Protein AF-A0A4R6LNB0-F1 (afdb_monomer)

Sequence (167 aa):
MIERIIKRKKNNVLGVIILLLLSSCNSEILVYSINKDFTGVCAVFIFDDLTNTELVKINNDGLSHISETDMNKNFIFIQNKVEIECVPIGSKTDLRDSHRYIFQLTNNTISSKCVDSDIKVITFFIGTNKDFLEWSNMNKGELEYLSDLGIDWCSYYKELLDVRRVK

Mean predicted aligned error: 11.82 Å

Nearest PDB structures (foldseek):
  3mae-assembly1_A  TM=2.696E-01  e=4.811E+00  Listeria monocytogenes serotype 4b str. F2365
  4zk7-assembly1_M  TM=3.088E-01  e=9.701E+00  Thermus thermophilus HB8
  9b8s-assembly1_A  TM=2.012E-01  e=6.617E+00  Homo sapiens

Radius of gyration: 22.69 Å; Cα contacts (8 Å, |Δi|>4): 251; chains: 1; bounding box: 76×55×45 Å

pLDDT: mean 74.13, std 18.34, range [26.52, 92.0]

Secondary structure (DSSP, 8-state):
---------------------------PEEEEEE-TT--EEEEEEEETTSPP-SEEEPPTTSEEEEEHHHHTSEEEEEETTEEEEEEETT------TTSEEEEEEEEEEEE-TTSSSEEEEEEEEEEEHHHHHHHHHTT--HHHHHHHTT--HHHHHHHHHHHHHT-

Solvent-accessible surface area (backbone atoms only — not comparable to full-atom values): 10258 Å² total; per-residue (Å²): 134,88,79,90,84,90,87,85,90,81,89,81,90,85,80,83,80,70,79,77,77,87,65,90,66,83,70,54,65,29,36,36,41,37,57,82,86,62,66,47,63,30,43,35,36,51,37,85,85,49,75,81,58,63,65,39,60,41,42,96,71,26,41,36,65,46,15,50,75,50,68,78,38,50,76,47,45,31,36,89,89,41,81,47,53,78,42,61,75,88,61,93,67,92,75,58,62,90,46,58,35,34,37,50,71,49,80,43,77,40,82,43,94,85,48,104,52,74,41,43,35,41,33,34,34,31,32,27,56,58,56,49,50,58,50,60,73,67,70,59,51,72,68,56,46,37,46,75,72,71,32,62,59,64,60,55,55,48,52,58,49,52,62,54,77,77,108

Foldseek 3Di:
DDDDDDDDDDDDDDDPPPPPPPDPDPQLEAEEEEEQVAFFKAKEWEDQPDDADSYWYQDSLRYTYHYPVCVPGHYWYDYVHDTAEEDEPPDPDPFDQVGKHKYFDDFDQDPDPLDPDTITITMIGIGGPVSVVVVVVVVQDSVNRSVVVVNPVSVVVVVVVVVVVVD

Structure (mmCIF, N/CA/C/O backbone):
data_AF-A0A4R6LNB0-F1
#
_entry.id   AF-A0A4R6LNB0-F1
#
loop_
_atom_site.group_PDB
_atom_site.id
_atom_site.type_symbol
_atom_site.label_atom_id
_atom_site.label_alt_id
_atom_site.label_comp_id
_atom_site.label_asym_id
_atom_site.label_entity_id
_atom_site.label_seq_id
_atom_site.pdbx_PDB_ins_code
_atom_site.Cartn_x
_atom_site.Cartn_y
_atom_site.Cartn_z
_atom_site.occupancy
_atom_site.B_iso_or_equiv
_atom_site.auth_seq_id
_atom_site.auth_comp_id
_atom_site.auth_asym_id
_atom_site.auth_atom_id
_atom_site.pdbx_PDB_model_num
ATOM 1 N N . MET A 1 1 ? -57.601 44.044 18.569 1.00 32.56 1 MET A N 1
ATOM 2 C CA . MET A 1 1 ? -57.922 43.224 19.755 1.00 32.56 1 MET A CA 1
ATOM 3 C C . MET A 1 1 ? -57.380 41.829 19.441 1.00 32.56 1 MET A C 1
ATOM 5 O O . MET A 1 1 ? -57.928 41.189 18.561 1.00 32.56 1 MET A O 1
ATOM 9 N N . ILE A 1 2 ? -56.122 41.490 19.771 1.00 26.52 2 ILE A N 1
ATOM 10 C CA . ILE A 1 2 ? -55.668 41.002 21.098 1.00 26.52 2 ILE A CA 1
ATOM 11 C C . ILE A 1 2 ? -56.661 39.904 21.549 1.00 26.52 2 ILE A C 1
ATOM 13 O O . ILE A 1 2 ? -57.818 40.232 21.748 1.00 26.52 2 ILE A O 1
ATOM 17 N N . GLU A 1 3 ? -56.362 38.605 21.637 1.00 28.73 3 GLU A N 1
ATOM 18 C CA . GLU A 1 3 ? -55.162 37.949 22.153 1.00 28.73 3 GLU A CA 1
ATOM 19 C C . GLU A 1 3 ? -55.192 36.431 21.860 1.00 28.73 3 GLU A C 1
ATOM 21 O O . GLU A 1 3 ? -56.233 35.791 21.941 1.00 28.73 3 GLU A O 1
ATOM 26 N N . ARG A 1 4 ? -54.012 35.889 21.527 1.00 34.38 4 ARG A N 1
ATOM 27 C CA . ARG A 1 4 ? -53.342 34.688 22.075 1.00 34.38 4 ARG A CA 1
ATOM 28 C C . ARG A 1 4 ? -54.191 33.599 22.779 1.00 34.38 4 ARG A C 1
ATOM 30 O O . ARG A 1 4 ? -54.915 33.900 23.713 1.00 34.38 4 ARG A O 1
ATOM 37 N N . ILE A 1 5 ? -53.858 32.317 22.536 1.00 39.97 5 ILE A N 1
ATOM 38 C CA . ILE A 1 5 ? -53.068 31.454 23.463 1.00 39.97 5 ILE A CA 1
ATOM 39 C C . ILE A 1 5 ? -52.954 29.984 22.953 1.00 39.97 5 ILE A C 1
ATOM 41 O O . ILE A 1 5 ? -53.923 29.242 22.915 1.00 39.97 5 ILE A O 1
ATOM 45 N N . ILE A 1 6 ? -51.705 29.594 22.619 1.00 39.94 6 ILE A N 1
ATOM 46 C CA . ILE A 1 6 ? -50.954 28.370 23.019 1.00 39.94 6 ILE A CA 1
ATOM 47 C C . ILE A 1 6 ? -51.447 26.963 22.561 1.00 39.94 6 ILE A C 1
ATOM 49 O O . ILE A 1 6 ? -52.462 26.496 23.055 1.00 39.94 6 ILE A O 1
ATOM 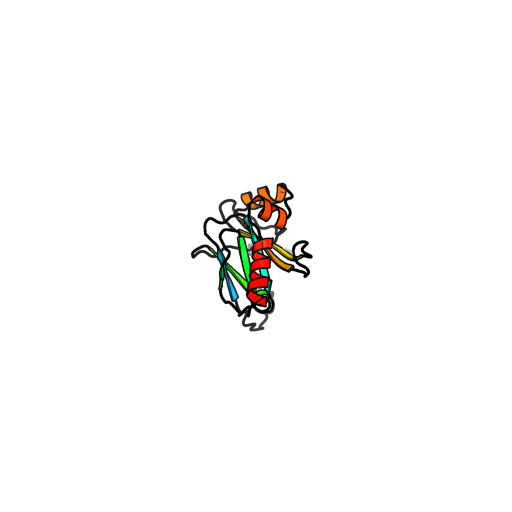53 N N . LYS A 1 7 ? -50.619 26.171 21.824 1.00 30.34 7 LYS A N 1
ATOM 54 C CA . LYS A 1 7 ? -49.649 25.149 22.355 1.00 30.34 7 LYS A CA 1
ATOM 55 C C . LYS A 1 7 ? -48.952 24.256 21.276 1.00 30.34 7 LYS A C 1
ATOM 57 O O . LYS A 1 7 ? -49.602 23.490 20.587 1.00 30.34 7 LYS A O 1
ATOM 62 N N . ARG A 1 8 ? -47.603 24.269 21.308 1.00 35.12 8 ARG A N 1
ATOM 63 C CA . ARG A 1 8 ? -46.587 23.173 21.161 1.00 35.12 8 ARG A CA 1
ATOM 64 C C . ARG A 1 8 ? -46.323 22.376 19.842 1.00 35.12 8 ARG A C 1
ATOM 66 O O . ARG A 1 8 ? -47.031 21.437 19.525 1.00 35.12 8 ARG A O 1
ATOM 73 N N . LYS A 1 9 ? -45.095 22.607 19.316 1.00 34.88 9 LYS A N 1
ATOM 74 C CA . LYS A 1 9 ? -43.942 21.688 19.018 1.00 34.88 9 LYS A CA 1
ATOM 75 C C . LYS A 1 9 ? -44.095 20.490 18.041 1.00 34.88 9 LYS A C 1
ATOM 77 O O . LYS A 1 9 ? -44.595 19.449 18.444 1.00 34.88 9 LYS A O 1
ATOM 82 N N . LYS A 1 10 ? -43.362 20.520 16.911 1.00 35.19 10 LYS A N 1
ATOM 83 C CA . LYS A 1 10 ? -42.015 19.915 16.689 1.00 35.19 10 LYS A CA 1
ATOM 84 C C . LYS A 1 10 ? -41.518 20.208 15.256 1.00 35.19 10 LYS A C 1
ATOM 86 O O . LYS A 1 10 ? -42.281 20.092 14.307 1.00 35.19 10 LYS A O 1
ATOM 91 N N . ASN A 1 11 ? -40.240 20.570 15.133 1.00 37.44 11 ASN A N 1
ATOM 92 C CA . ASN A 1 11 ? -39.496 20.673 13.873 1.00 37.44 11 ASN A CA 1
ATOM 93 C C . ASN A 1 11 ? -39.420 19.310 13.167 1.00 37.44 11 ASN A C 1
ATOM 95 O O . ASN A 1 11 ? -39.314 18.300 13.861 1.00 37.44 11 ASN A O 1
ATOM 99 N N . ASN A 1 12 ? -39.357 19.300 11.831 1.00 34.19 12 ASN A N 1
ATOM 100 C CA . ASN A 1 12 ? -38.247 18.664 11.116 1.00 34.19 12 ASN A CA 1
ATOM 101 C C . ASN A 1 12 ? -38.208 19.044 9.628 1.00 34.19 12 ASN A C 1
ATOM 103 O O . ASN A 1 12 ? -39.200 18.994 8.911 1.00 34.19 12 ASN A O 1
ATOM 107 N N 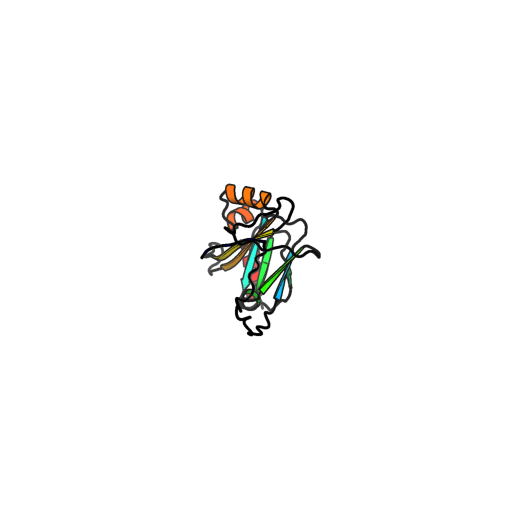. VAL A 1 13 ? -36.994 19.423 9.237 1.00 37.25 13 VAL A N 1
ATOM 108 C CA . VAL A 1 13 ? -36.418 19.558 7.900 1.00 37.25 13 VAL A CA 1
ATOM 109 C C . VAL A 1 13 ? -36.795 18.370 7.016 1.00 37.25 13 VAL A C 1
ATOM 111 O O . VAL A 1 13 ? -36.600 17.243 7.452 1.00 37.25 13 VAL A O 1
ATOM 114 N N . LEU A 1 14 ? -37.246 18.603 5.781 1.00 31.33 14 LEU A N 1
ATOM 115 C CA . LEU A 1 14 ? -36.998 17.702 4.649 1.00 31.33 14 LEU A CA 1
ATOM 116 C C . LEU A 1 14 ? -37.404 18.398 3.345 1.00 31.33 14 LEU A C 1
ATOM 118 O O . LEU A 1 14 ? -38.521 18.893 3.229 1.00 31.33 14 LEU A O 1
ATOM 122 N N . GLY A 1 15 ? -36.503 18.424 2.367 1.00 29.89 15 GLY A N 1
ATOM 123 C CA . GLY A 1 15 ? -36.827 18.920 1.030 1.00 29.89 15 GLY A CA 1
ATOM 124 C C . GLY A 1 15 ? -35.677 19.562 0.266 1.00 29.89 15 GLY A C 1
ATOM 125 O O . GLY A 1 15 ? -35.926 20.184 -0.760 1.00 29.89 15 GLY A O 1
ATOM 126 N N . VAL A 1 16 ? -34.425 19.431 0.717 1.00 32.72 16 VAL A N 1
ATOM 127 C CA . VAL A 1 16 ? -33.296 19.628 -0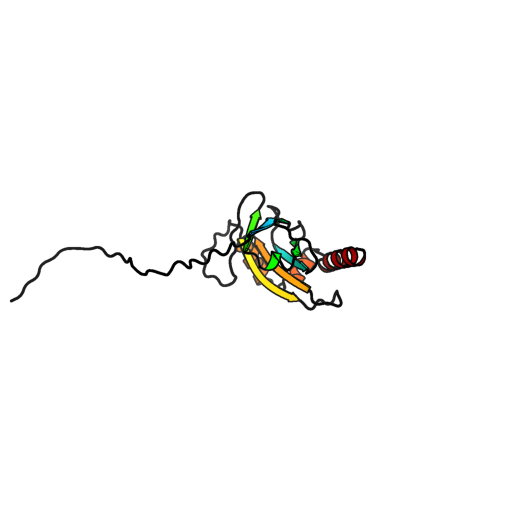.194 1.00 32.72 16 VAL A CA 1
ATOM 128 C C . VAL A 1 16 ? -33.206 18.369 -1.048 1.00 32.72 16 VAL A C 1
ATOM 130 O O . VAL A 1 16 ? -32.645 17.352 -0.647 1.00 32.72 16 VAL A O 1
ATOM 133 N N . ILE A 1 17 ? -33.827 18.455 -2.220 1.00 37.53 17 ILE A N 1
ATOM 134 C CA . ILE A 1 17 ? -33.566 17.602 -3.373 1.00 37.53 17 ILE A CA 1
ATOM 135 C C . ILE A 1 17 ? -32.121 17.907 -3.791 1.00 37.53 17 ILE A C 1
ATOM 137 O O . ILE A 1 17 ? -31.868 18.769 -4.629 1.00 37.53 17 ILE A O 1
ATOM 141 N N . ILE A 1 18 ? -31.151 17.257 -3.144 1.00 35.38 18 ILE A N 1
ATOM 142 C CA . ILE A 1 18 ? -29.828 17.088 -3.740 1.00 35.38 18 ILE A CA 1
ATOM 143 C C . ILE A 1 18 ? -30.024 16.039 -4.822 1.00 35.38 18 ILE A C 1
ATOM 145 O O . ILE A 1 18 ? -30.349 14.886 -4.539 1.00 35.38 18 ILE A O 1
ATOM 149 N N . LEU A 1 19 ? -29.900 16.510 -6.062 1.00 34.41 19 LEU A N 1
ATOM 150 C CA . LEU A 1 19 ? -29.732 15.711 -7.262 1.00 34.41 19 LEU A CA 1
ATOM 151 C C . LEU A 1 19 ? -28.817 14.520 -6.952 1.00 34.41 19 LEU A C 1
ATOM 153 O O . LEU A 1 19 ? -27.601 14.667 -6.832 1.00 34.41 19 LEU A O 1
ATOM 157 N N . LEU A 1 20 ? -29.419 13.340 -6.834 1.00 34.47 20 LEU A N 1
ATOM 158 C CA . LEU A 1 20 ? -28.722 12.079 -7.010 1.00 34.47 20 LEU A CA 1
ATOM 159 C C . LEU A 1 20 ? -28.196 12.083 -8.444 1.00 34.47 20 LEU A C 1
ATOM 161 O O . LEU A 1 20 ? -28.963 12.001 -9.403 1.00 34.47 20 LEU A O 1
ATOM 165 N N . LEU A 1 21 ? -26.883 12.263 -8.555 1.00 38.50 21 LEU A N 1
ATOM 166 C CA . LEU A 1 21 ? -26.097 12.082 -9.762 1.00 38.50 21 LEU A CA 1
ATOM 167 C C . LEU A 1 21 ? -26.375 10.685 -10.326 1.00 38.50 21 LEU A C 1
ATOM 169 O O . LEU A 1 21 ? -25.779 9.691 -9.922 1.00 38.50 21 LEU A O 1
ATOM 173 N N . LEU A 1 22 ? -27.302 10.629 -11.278 1.00 35.00 22 LEU A N 1
ATOM 174 C CA . LEU A 1 22 ? -27.444 9.547 -12.239 1.00 35.00 22 LEU A CA 1
ATOM 175 C C . LEU A 1 22 ? -26.295 9.657 -13.248 1.00 35.00 22 LEU A C 1
ATOM 177 O O . LEU A 1 22 ? -26.478 10.044 -14.396 1.00 35.00 22 LEU A O 1
ATOM 181 N N . SER A 1 23 ? -25.093 9.323 -12.797 1.00 38.28 23 SER A N 1
ATOM 182 C CA . SER A 1 23 ? -24.059 8.771 -13.659 1.00 38.28 23 SER A CA 1
ATOM 183 C C . SER A 1 23 ? -23.841 7.356 -13.160 1.00 38.28 23 SER A C 1
ATOM 185 O O . SER A 1 23 ? -23.229 7.150 -12.113 1.00 38.28 23 SER A O 1
ATOM 187 N N . SER A 1 24 ? -24.380 6.376 -13.880 1.00 41.19 24 SER A N 1
ATOM 188 C CA . SER A 1 24 ? -23.966 4.985 -13.745 1.00 41.19 24 SER A CA 1
ATOM 189 C C . SER A 1 24 ? -22.511 4.875 -14.211 1.00 41.19 24 SER A C 1
ATOM 191 O O . SER A 1 24 ? -22.230 4.417 -15.317 1.00 41.19 24 SER A O 1
ATOM 193 N N . CYS A 1 25 ? -21.575 5.351 -13.395 1.00 44.69 25 CYS A N 1
ATOM 194 C CA . CYS A 1 25 ? -20.215 4.862 -13.455 1.00 44.69 25 CYS A CA 1
ATOM 195 C C . CYS A 1 25 ? -20.298 3.430 -12.938 1.00 44.69 25 CYS A C 1
ATOM 197 O O . CYS A 1 25 ? -20.560 3.224 -11.754 1.00 44.69 25 CYS A O 1
ATOM 199 N N . ASN A 1 26 ? -20.093 2.444 -13.814 1.00 45.22 26 ASN A N 1
ATOM 200 C CA . ASN A 1 26 ? -19.533 1.173 -13.370 1.00 45.22 26 ASN A CA 1
ATOM 201 C C . ASN A 1 26 ? -18.188 1.523 -12.731 1.00 45.22 26 ASN A C 1
ATOM 203 O O . ASN A 1 26 ? -17.172 1.579 -13.417 1.00 45.22 26 ASN A O 1
ATOM 207 N N . SER A 1 27 ? -18.181 1.880 -11.448 1.00 57.41 27 SER A N 1
ATOM 208 C CA . SER A 1 27 ? -16.929 2.001 -10.731 1.00 57.41 27 SER A CA 1
ATOM 209 C C . SER A 1 27 ? -16.410 0.583 -10.592 1.00 57.41 27 SER A C 1
ATOM 211 O O . SER A 1 27 ? -16.916 -0.177 -9.766 1.00 57.41 27 SER A O 1
ATOM 213 N N . GLU A 1 28 ? -15.473 0.202 -11.454 1.00 76.00 28 GLU A N 1
ATOM 214 C CA . GLU A 1 28 ? -14.706 -1.015 -11.244 1.00 76.00 28 GLU A CA 1
ATOM 215 C C . GLU A 1 28 ? -14.025 -0.889 -9.880 1.00 76.00 28 GLU A C 1
ATOM 217 O O . GLU A 1 28 ? -13.462 0.158 -9.542 1.00 76.00 28 GLU A O 1
ATOM 222 N N . ILE A 1 29 ? -14.179 -1.928 -9.065 1.00 81.50 29 ILE A N 1
ATOM 223 C CA . ILE A 1 29 ? -13.666 -1.977 -7.701 1.00 81.50 29 ILE A CA 1
ATOM 224 C C . ILE A 1 29 ? -12.404 -2.833 -7.713 1.00 81.50 29 ILE A C 1
ATOM 226 O O . ILE A 1 29 ? -12.417 -3.947 -8.232 1.00 81.50 29 ILE A O 1
ATOM 230 N N . LEU A 1 30 ? -11.336 -2.318 -7.117 1.00 85.06 30 LEU A N 1
ATOM 231 C CA . LEU A 1 30 ? -10.088 -3.023 -6.864 1.00 85.06 30 LEU A CA 1
ATOM 232 C C . LEU A 1 30 ? -10.022 -3.430 -5.392 1.00 85.06 30 LEU A C 1
ATOM 234 O O . LEU A 1 30 ? -10.227 -2.599 -4.506 1.00 85.06 30 LEU A O 1
ATOM 238 N N . VAL A 1 31 ? -9.716 -4.694 -5.108 1.00 87.69 31 VAL A N 1
ATOM 239 C CA . VAL A 1 31 ? -9.651 -5.189 -3.729 1.00 87.69 31 VAL A CA 1
ATOM 240 C C . VAL A 1 31 ? -8.202 -5.342 -3.286 1.00 87.69 31 VAL A C 1
ATOM 242 O O . VAL A 1 31 ? -7.427 -6.058 -3.911 1.00 87.69 31 VAL A O 1
ATOM 245 N N . TYR A 1 32 ? -7.841 -4.731 -2.163 1.00 88.69 32 TYR A N 1
ATOM 246 C CA . TYR A 1 32 ? -6.561 -4.926 -1.492 1.00 88.69 32 TYR A CA 1
ATOM 247 C C . TYR A 1 32 ? -6.711 -5.928 -0.352 1.00 88.69 32 TYR A C 1
ATOM 249 O O . TYR A 1 32 ? -7.448 -5.690 0.602 1.00 88.69 32 TYR A O 1
ATOM 257 N N . SER A 1 33 ? -5.987 -7.041 -0.422 1.00 90.62 33 SER A N 1
ATOM 258 C CA . SER A 1 33 ? -5.926 -8.042 0.640 1.00 90.62 33 SER A CA 1
ATOM 259 C C . SER A 1 33 ? -4.701 -7.821 1.513 1.00 90.62 33 SER A C 1
ATOM 261 O O . SER A 1 33 ? -3.572 -7.871 1.027 1.00 90.62 33 SER A O 1
ATOM 263 N N . ILE A 1 34 ? -4.929 -7.661 2.814 1.00 89.50 34 ILE A N 1
ATOM 264 C CA . ILE A 1 34 ? -3.897 -7.356 3.807 1.00 89.50 34 ILE A CA 1
ATOM 265 C C . ILE A 1 34 ? -3.838 -8.460 4.865 1.00 89.50 34 ILE A C 1
ATOM 267 O O . ILE A 1 34 ? -4.866 -9.000 5.295 1.00 89.50 34 ILE A O 1
ATOM 271 N N . ASN A 1 35 ? -2.624 -8.789 5.313 1.00 87.69 35 ASN A N 1
ATOM 272 C CA . ASN A 1 35 ? -2.436 -9.705 6.431 1.00 87.69 35 ASN A CA 1
ATOM 273 C C . ASN A 1 35 ? -3.032 -9.113 7.718 1.00 87.69 35 ASN A C 1
ATOM 275 O O . ASN A 1 35 ? -2.821 -7.950 8.059 1.00 87.69 35 ASN A O 1
ATOM 279 N N . LYS A 1 36 ? -3.756 -9.943 8.472 1.00 84.12 36 LYS A N 1
ATOM 280 C CA . LYS A 1 36 ? -4.396 -9.532 9.720 1.00 84.12 36 LYS A CA 1
ATOM 281 C C . LYS A 1 36 ? -3.475 -8.921 10.769 1.00 84.12 36 LYS A C 1
ATOM 283 O O . LYS A 1 36 ? -3.934 -8.078 11.531 1.00 84.12 36 LYS A O 1
ATOM 288 N N . ASP A 1 37 ? -2.216 -9.328 10.779 1.00 86.06 37 ASP A N 1
ATOM 289 C CA . ASP A 1 37 ? -1.262 -8.917 11.802 1.00 86.06 37 ASP A CA 1
ATOM 290 C C . ASP A 1 37 ? -0.334 -7.795 11.295 1.00 86.06 37 ASP A C 1
ATOM 292 O O . ASP A 1 37 ? 0.505 -7.307 12.045 1.00 86.06 37 ASP A O 1
ATOM 296 N N . PHE A 1 38 ? -0.476 -7.363 10.034 1.00 88.44 38 PHE A N 1
ATOM 297 C CA . PHE A 1 38 ? 0.377 -6.330 9.440 1.00 88.44 38 PHE A CA 1
ATOM 298 C C . PHE A 1 38 ? -0.025 -4.935 9.915 1.00 88.44 38 PHE A C 1
ATOM 300 O O . PHE A 1 38 ? -1.100 -4.489 9.532 1.00 88.44 38 PHE A O 1
ATOM 307 N N . THR A 1 39 ? 0.836 -4.225 10.645 1.00 89.38 39 THR A N 1
ATOM 308 C CA . THR A 1 39 ? 0.682 -2.803 11.007 1.00 89.38 39 THR A CA 1
ATOM 309 C C . THR A 1 39 ? 1.908 -2.029 10.524 1.00 89.38 39 THR A C 1
ATOM 311 O O . THR A 1 39 ? 3.031 -2.470 10.756 1.00 89.38 39 THR A O 1
ATOM 314 N N . GLY A 1 40 ? 1.706 -0.877 9.887 1.00 90.31 40 GLY A N 1
ATOM 315 C CA . GLY A 1 40 ? 2.784 -0.026 9.386 1.00 90.31 40 GLY A CA 1
ATOM 316 C C . GLY A 1 40 ? 2.460 0.644 8.053 1.00 90.31 40 GLY A C 1
ATOM 317 O O . GLY A 1 40 ? 1.335 0.578 7.557 1.00 90.31 40 GLY A O 1
ATOM 318 N N . VAL A 1 41 ? 3.466 1.302 7.475 1.00 89.62 41 VAL A N 1
ATOM 319 C CA . VAL A 1 41 ? 3.390 1.889 6.132 1.00 89.62 41 VAL A CA 1
ATOM 320 C C . VAL A 1 41 ? 3.426 0.782 5.083 1.00 89.62 41 VAL A C 1
ATOM 322 O O . VAL A 1 41 ? 4.220 -0.150 5.181 1.00 89.62 41 VAL A O 1
ATOM 325 N N . CYS A 1 42 ? 2.597 0.917 4.057 1.00 89.25 42 CYS A N 1
ATOM 326 C CA . CYS A 1 42 ? 2.658 0.131 2.838 1.00 89.25 42 CYS A CA 1
ATOM 327 C C . CYS A 1 42 ? 3.035 1.006 1.648 1.00 89.25 42 CYS A C 1
ATOM 329 O O . CYS A 1 42 ? 2.692 2.191 1.601 1.00 89.25 42 CYS A O 1
ATOM 331 N N . ALA A 1 43 ? 3.669 0.381 0.661 1.00 88.88 43 ALA A N 1
ATOM 332 C CA . ALA A 1 43 ? 3.971 0.972 -0.632 1.00 88.88 43 ALA A CA 1
ATOM 333 C C . ALA A 1 43 ? 3.449 0.068 -1.750 1.00 88.88 43 ALA A C 1
ATOM 335 O O . ALA A 1 43 ? 3.821 -1.103 -1.858 1.00 88.88 43 ALA A O 1
ATOM 336 N N . VAL A 1 44 ? 2.586 0.627 -2.594 1.00 90.06 44 VAL A N 1
ATOM 337 C CA . VAL A 1 44 ? 2.027 -0.058 -3.758 1.00 90.06 44 VAL A CA 1
ATOM 338 C C . VAL A 1 44 ? 2.572 0.597 -5.015 1.00 90.06 44 VAL A C 1
ATOM 340 O O . VAL A 1 44 ? 2.223 1.733 -5.335 1.00 90.06 44 VAL A O 1
ATOM 343 N N . PHE A 1 45 ? 3.453 -0.117 -5.7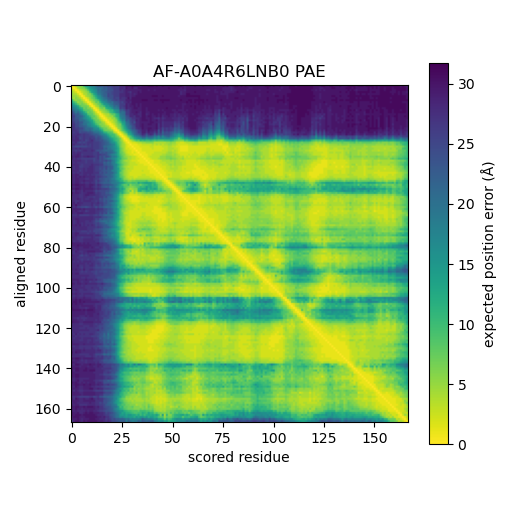10 1.00 88.81 45 PHE A N 1
ATOM 344 C CA . PHE A 1 45 ? 4.136 0.371 -6.903 1.00 88.81 45 PHE A CA 1
ATOM 345 C C . PHE A 1 45 ? 3.249 0.255 -8.141 1.00 88.81 45 PHE A C 1
ATOM 347 O O . PHE A 1 45 ? 2.639 -0.785 -8.383 1.00 88.81 45 PHE A O 1
ATOM 354 N N . ILE A 1 46 ? 3.193 1.318 -8.936 1.00 87.81 46 ILE A N 1
ATOM 355 C CA . ILE A 1 46 ? 2.371 1.372 -10.146 1.00 87.81 46 ILE A CA 1
ATOM 356 C C . ILE A 1 46 ? 3.257 1.104 -11.361 1.00 87.81 46 ILE A C 1
ATOM 358 O O . ILE A 1 46 ? 4.297 1.746 -11.525 1.00 87.81 46 ILE A O 1
ATOM 362 N N . PHE A 1 47 ? 2.826 0.188 -12.226 1.00 84.38 47 PHE A N 1
ATOM 363 C CA . PHE A 1 47 ? 3.510 -0.129 -13.477 1.00 84.38 47 PHE A CA 1
ATOM 364 C C . PHE A 1 47 ? 2.537 -0.166 -14.657 1.00 84.38 47 PHE A C 1
ATOM 366 O O . PHE A 1 47 ? 1.447 -0.728 -14.562 1.00 84.38 47 PHE A O 1
ATOM 373 N N . ASP A 1 48 ? 2.947 0.406 -15.784 1.00 78.06 48 ASP A N 1
ATOM 374 C CA . ASP A 1 48 ? 2.076 0.592 -16.951 1.00 78.06 48 ASP A CA 1
ATOM 375 C C . ASP A 1 48 ? 1.806 -0.731 -17.708 1.00 78.06 48 ASP A C 1
ATOM 377 O O . ASP A 1 48 ? 0.808 -0.860 -18.410 1.00 78.06 48 ASP A O 1
ATOM 381 N N . ASP A 1 49 ? 2.675 -1.735 -17.550 1.00 72.69 49 ASP A N 1
ATOM 382 C CA . ASP A 1 49 ? 2.701 -2.973 -18.341 1.00 72.69 49 ASP A CA 1
ATOM 383 C C . ASP A 1 49 ? 2.188 -4.221 -17.604 1.00 72.69 49 ASP A C 1
ATOM 385 O O . ASP A 1 49 ? 2.249 -5.339 -18.125 1.00 72.69 49 ASP A O 1
ATOM 389 N N . LEU A 1 50 ? 1.668 -4.054 -16.387 1.00 76.88 50 LEU A N 1
ATOM 390 C CA . LEU A 1 50 ? 1.089 -5.163 -15.637 1.00 76.88 50 LEU A CA 1
ATOM 391 C C . LEU A 1 50 ? -0.295 -5.537 -16.163 1.00 76.88 50 LEU A C 1
ATOM 393 O O . LEU A 1 50 ? -1.127 -4.686 -16.469 1.00 76.88 50 LEU A O 1
ATOM 397 N N . THR A 1 51 ? -0.567 -6.842 -16.199 1.00 75.44 51 THR A N 1
ATOM 398 C CA . THR A 1 51 ? -1.920 -7.350 -16.433 1.00 75.44 51 THR A CA 1
ATOM 399 C C . THR A 1 51 ? -2.847 -6.879 -15.326 1.00 75.44 51 THR A C 1
ATOM 401 O O . THR A 1 51 ? -2.490 -6.990 -14.152 1.00 75.44 51 THR A O 1
ATOM 404 N N . ASN A 1 52 ? -4.042 -6.431 -15.704 1.00 75.50 52 ASN A N 1
ATOM 405 C CA . ASN A 1 52 ? -5.040 -5.984 -14.743 1.00 75.50 52 ASN A CA 1
ATOM 406 C C . ASN A 1 52 ? -5.345 -7.082 -13.719 1.00 75.50 52 ASN A C 1
ATOM 408 O O . ASN A 1 52 ? -5.554 -8.245 -14.083 1.00 75.50 52 ASN A O 1
ATOM 412 N N . THR A 1 53 ? -5.390 -6.708 -12.445 1.00 73.44 53 THR A N 1
ATOM 413 C CA . THR A 1 53 ? -5.763 -7.604 -11.353 1.00 73.44 53 THR A CA 1
ATOM 414 C C . THR 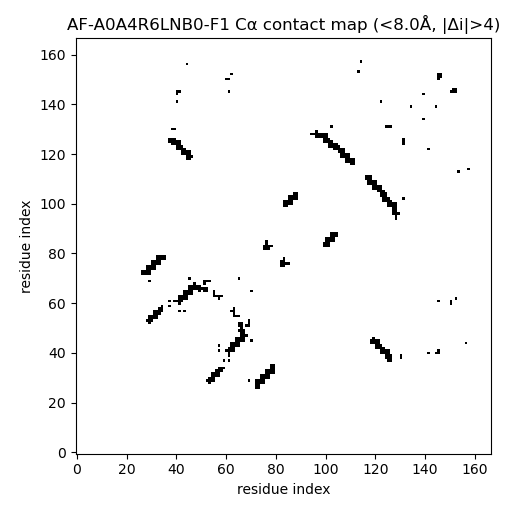A 1 53 ? -6.948 -7.021 -10.603 1.00 73.44 53 THR A C 1
ATOM 416 O O . THR A 1 53 ? -6.986 -5.844 -10.284 1.00 73.44 53 THR A O 1
ATOM 419 N N . GLU A 1 54 ? -7.946 -7.850 -10.301 1.00 76.81 54 GLU A N 1
ATOM 420 C CA . GLU A 1 54 ? -9.066 -7.439 -9.438 1.00 76.81 54 GLU A CA 1
ATOM 421 C C . GLU A 1 54 ? -8.685 -7.492 -7.946 1.00 76.81 54 GLU A C 1
ATOM 423 O O . GLU A 1 54 ? -9.363 -6.913 -7.095 1.00 76.81 54 GLU A O 1
ATOM 428 N N . LEU A 1 55 ? -7.585 -8.187 -7.628 1.00 85.06 55 LEU A N 1
ATOM 429 C CA . LEU A 1 55 ? -7.086 -8.413 -6.277 1.00 85.06 55 LEU A CA 1
ATOM 430 C C . LEU A 1 55 ? -5.592 -8.092 -6.181 1.00 85.06 55 LEU A C 1
ATOM 432 O O . LEU A 1 55 ? -4.758 -8.773 -6.781 1.00 85.06 55 LEU A O 1
ATOM 436 N N . VAL A 1 56 ? -5.263 -7.141 -5.316 1.00 87.38 56 VAL A N 1
ATOM 437 C CA . VAL A 1 56 ? -3.902 -6.723 -4.980 1.00 87.38 56 VAL A CA 1
ATOM 438 C C . VAL A 1 56 ? -3.554 -7.258 -3.602 1.00 87.38 56 VAL A C 1
ATOM 440 O O . VAL A 1 56 ? -4.282 -7.039 -2.636 1.00 87.38 56 VAL A O 1
ATOM 443 N N . LYS A 1 57 ? -2.448 -7.989 -3.475 1.00 89.12 57 LYS A N 1
ATOM 444 C CA . LYS A 1 57 ? -2.017 -8.538 -2.182 1.00 89.12 57 LYS A CA 1
ATOM 445 C C . LYS A 1 57 ? -0.917 -7.673 -1.596 1.00 89.12 57 LYS A C 1
ATOM 447 O O . LYS A 1 57 ? 0.129 -7.524 -2.221 1.00 89.12 57 LYS A O 1
ATOM 452 N N . ILE A 1 58 ? -1.143 -7.143 -0.398 1.00 89.31 58 ILE A N 1
ATOM 453 C CA . ILE A 1 58 ? -0.090 -6.503 0.388 1.00 89.31 58 ILE A CA 1
ATOM 454 C C . ILE A 1 58 ? 0.696 -7.602 1.087 1.00 89.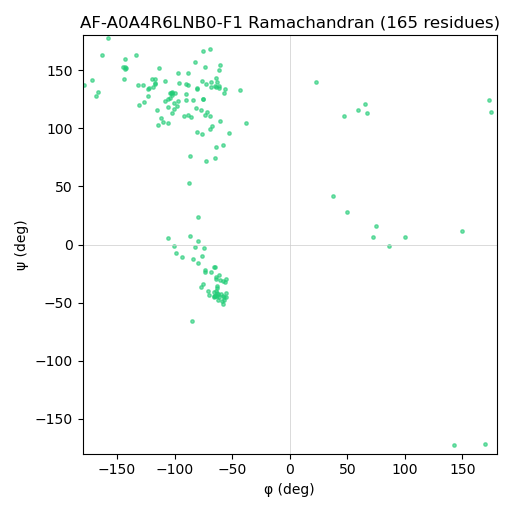31 58 ILE A C 1
ATOM 456 O O . ILE A 1 58 ? 0.142 -8.375 1.876 1.00 89.31 58 ILE A O 1
ATOM 460 N N . ASN A 1 59 ? 1.976 -7.695 0.750 1.00 88.25 59 ASN A N 1
ATOM 461 C CA . ASN A 1 59 ? 2.880 -8.671 1.331 1.00 88.25 59 ASN A CA 1
ATOM 462 C C . ASN A 1 59 ? 3.162 -8.344 2.807 1.00 88.25 59 ASN A C 1
ATOM 464 O O . ASN A 1 59 ? 2.845 -7.266 3.310 1.00 88.25 59 ASN A O 1
ATOM 468 N N . ASN A 1 60 ? 3.771 -9.289 3.526 1.00 87.00 60 ASN A N 1
ATOM 469 C CA . ASN A 1 60 ? 4.106 -9.098 4.945 1.00 87.00 60 ASN A CA 1
ATOM 470 C C . ASN A 1 60 ? 5.143 -7.987 5.174 1.00 87.00 60 ASN A C 1
ATOM 472 O O . ASN A 1 60 ? 5.254 -7.483 6.286 1.00 87.00 60 ASN A O 1
ATOM 476 N N . ASP A 1 61 ? 5.884 -7.625 4.132 1.00 88.38 61 ASP A N 1
ATOM 477 C CA . ASP A 1 61 ? 6.825 -6.509 4.093 1.00 88.38 61 ASP A CA 1
ATOM 478 C C . ASP A 1 61 ? 6.142 -5.182 3.706 1.00 88.38 61 ASP A C 1
ATOM 480 O O . ASP A 1 61 ? 6.813 -4.193 3.461 1.00 88.38 61 ASP A O 1
ATOM 484 N N . GLY A 1 62 ? 4.811 -5.133 3.605 1.00 89.06 62 GLY A N 1
ATOM 485 C CA . GLY A 1 62 ? 4.082 -3.918 3.242 1.00 89.06 62 GLY A CA 1
ATOM 486 C C . GLY A 1 62 ? 4.215 -3.510 1.773 1.00 89.06 62 GLY A C 1
ATOM 487 O O . GLY A 1 62 ? 3.715 -2.446 1.404 1.00 89.06 62 GLY A O 1
ATOM 488 N N . LEU A 1 63 ? 4.850 -4.322 0.924 1.00 91.06 63 LEU A N 1
ATOM 489 C CA . LEU A 1 63 ? 5.036 -4.015 -0.490 1.00 91.06 63 LEU A CA 1
ATOM 490 C C . LEU A 1 63 ? 3.979 -4.694 -1.360 1.00 91.06 63 LEU A C 1
ATOM 492 O O . LEU A 1 63 ? 3.495 -5.794 -1.077 1.00 91.06 63 LEU A O 1
ATOM 496 N N . SER A 1 64 ? 3.620 -4.030 -2.453 1.00 91.94 64 SER A N 1
ATOM 497 C CA . SER A 1 64 ? 2.790 -4.606 -3.508 1.00 91.94 64 SER A CA 1
ATOM 498 C C . SER A 1 64 ? 2.978 -3.874 -4.831 1.00 91.94 64 SER A C 1
ATOM 500 O O . SER A 1 64 ? 3.712 -2.890 -4.910 1.00 91.94 64 SER A O 1
ATOM 502 N N . HIS A 1 65 ? 2.300 -4.341 -5.875 1.00 91.38 65 HIS A N 1
ATOM 503 C CA . HIS A 1 65 ? 2.301 -3.709 -7.186 1.00 91.38 65 HIS A CA 1
ATOM 504 C C . HIS A 1 65 ? 0.930 -3.784 -7.860 1.00 91.38 65 HIS A C 1
ATOM 506 O O . HIS A 1 65 ? 0.165 -4.720 -7.623 1.00 91.38 65 HIS A O 1
ATOM 512 N N . ILE A 1 66 ? 0.641 -2.805 -8.717 1.00 90.12 66 ILE A N 1
ATOM 513 C CA . ILE A 1 66 ? -0.608 -2.685 -9.479 1.00 90.12 66 ILE A CA 1
ATOM 514 C C . ILE A 1 66 ? -0.356 -2.146 -10.882 1.00 90.12 66 ILE A C 1
ATOM 516 O O . ILE A 1 66 ? 0.654 -1.484 -11.131 1.00 90.12 66 ILE A O 1
ATOM 520 N N . SER A 1 67 ? -1.305 -2.392 -11.784 1.00 88.31 67 SER A N 1
ATOM 521 C CA . SER A 1 67 ? -1.303 -1.755 -13.098 1.00 88.31 67 SER A CA 1
ATOM 522 C C . SER A 1 67 ? -1.703 -0.274 -13.002 1.00 88.31 67 SER A C 1
ATOM 524 O O . SER A 1 67 ? -2.469 0.122 -12.118 1.00 88.31 67 SER A O 1
ATOM 526 N N . GLU A 1 68 ? -1.234 0.554 -13.938 1.00 85.19 68 GLU A N 1
ATOM 527 C CA . GLU A 1 68 ? -1.697 1.948 -14.061 1.00 85.19 68 GLU A CA 1
ATOM 528 C C . GLU A 1 68 ? -3.208 2.036 -14.349 1.00 85.19 68 GLU A C 1
ATOM 530 O O . GLU A 1 68 ? -3.889 2.955 -13.892 1.00 85.19 68 GLU A O 1
ATOM 535 N N . THR A 1 69 ? -3.765 1.041 -15.043 1.00 84.75 69 THR A N 1
ATOM 536 C CA . THR A 1 69 ? -5.210 0.966 -15.296 1.00 84.75 69 THR A CA 1
ATOM 537 C C . THR A 1 69 ? -5.988 0.759 -13.995 1.00 84.75 69 THR A C 1
ATOM 539 O O . THR A 1 69 ? -6.981 1.447 -13.754 1.00 84.75 69 THR A O 1
ATOM 542 N N . ASP A 1 70 ? -5.528 -0.149 -13.132 1.00 85.25 70 ASP A N 1
ATOM 543 C CA . ASP A 1 70 ? -6.202 -0.460 -11.868 1.00 85.25 70 ASP A CA 1
ATOM 544 C C . ASP A 1 70 ? -6.021 0.642 -10.817 1.00 85.25 70 ASP A C 1
ATOM 546 O O . ASP A 1 70 ? -6.875 0.803 -9.949 1.00 85.25 70 ASP A O 1
ATOM 550 N N . MET A 1 71 ? -4.968 1.459 -10.918 1.00 82.88 71 MET A N 1
ATOM 551 C CA . MET A 1 71 ? -4.748 2.607 -10.030 1.00 82.88 71 MET A CA 1
ATOM 552 C C . MET A 1 71 ? -5.904 3.620 -10.049 1.00 82.88 71 MET A C 1
ATOM 554 O O . MET A 1 71 ? -6.198 4.241 -9.028 1.00 82.88 71 MET A O 1
ATOM 558 N N . ASN A 1 72 ? -6.588 3.762 -11.185 1.00 76.25 72 ASN A N 1
ATOM 559 C CA . ASN A 1 72 ? -7.700 4.701 -11.339 1.00 76.25 72 ASN A CA 1
ATOM 560 C C . ASN A 1 72 ? -9.044 4.156 -10.819 1.00 76.25 72 ASN A C 1
ATOM 562 O O . ASN A 1 72 ? -10.060 4.851 -10.887 1.00 76.25 72 ASN A O 1
ATOM 566 N N . LYS A 1 73 ? -9.072 2.912 -10.329 1.00 82.88 73 LYS A N 1
ATOM 567 C CA . LYS A 1 73 ? -10.279 2.264 -9.808 1.00 82.88 73 LYS A CA 1
ATOM 568 C C . LYS A 1 73 ? -10.551 2.666 -8.366 1.00 82.88 73 LYS A C 1
ATOM 570 O O . LYS A 1 73 ? -9.651 3.023 -7.607 1.00 82.88 73 LYS A O 1
ATOM 575 N N . ASN A 1 74 ? -11.812 2.540 -7.962 1.00 78.62 74 ASN A N 1
ATOM 576 C CA . ASN A 1 74 ? -12.162 2.651 -6.551 1.00 78.62 74 ASN A CA 1
ATOM 577 C C . ASN A 1 74 ? -11.585 1.450 -5.806 1.00 78.62 74 ASN A C 1
ATOM 579 O O . ASN A 1 74 ? -11.712 0.320 -6.267 1.00 78.62 74 ASN A O 1
ATOM 583 N N . PHE A 1 75 ? -10.986 1.680 -4.646 1.00 80.75 75 PHE A N 1
ATOM 584 C CA . PHE A 1 75 ? -10.337 0.626 -3.878 1.00 80.75 75 PHE A CA 1
ATOM 585 C C . PHE A 1 75 ? -11.129 0.263 -2.620 1.00 80.75 75 PHE A C 1
ATOM 587 O O . PHE A 1 75 ? -11.666 1.128 -1.929 1.00 80.75 75 PHE A O 1
ATOM 594 N N . ILE A 1 76 ? -11.173 -1.033 -2.309 1.00 82.62 76 ILE A N 1
ATOM 595 C CA . ILE A 1 76 ? -11.653 -1.576 -1.035 1.00 82.62 76 ILE A CA 1
ATOM 596 C C . ILE A 1 76 ? -10.503 -2.325 -0.379 1.00 82.62 76 ILE A C 1
ATOM 598 O O . ILE A 1 76 ? -9.820 -3.121 -1.020 1.00 82.62 76 ILE A O 1
ATOM 602 N N . PHE A 1 77 ? -10.318 -2.113 0.918 1.00 84.69 77 PHE A N 1
ATOM 603 C CA . PHE A 1 77 ? -9.321 -2.825 1.702 1.00 84.69 77 PHE A CA 1
ATOM 604 C C . PHE A 1 77 ? -9.990 -3.898 2.557 1.00 84.69 77 PHE A C 1
ATOM 606 O O . PHE A 1 77 ? -10.951 -3.626 3.279 1.00 84.69 77 PHE A O 1
ATOM 613 N N . ILE A 1 78 ? -9.459 -5.119 2.498 1.00 84.94 78 ILE A N 1
ATOM 614 C CA . ILE A 1 78 ? -9.933 -6.251 3.289 1.00 84.94 78 ILE A CA 1
ATOM 615 C C . ILE A 1 78 ? -8.793 -6.909 4.056 1.00 84.94 78 ILE A C 1
ATOM 617 O O . ILE A 1 78 ? -7.711 -7.190 3.541 1.00 84.94 78 ILE A O 1
ATOM 621 N N . GLN A 1 79 ? -9.085 -7.233 5.305 1.00 82.31 79 GLN A N 1
ATOM 622 C CA . GLN A 1 79 ? -8.220 -7.992 6.183 1.00 82.31 79 GLN A CA 1
ATOM 623 C C . GLN A 1 79 ? -8.830 -9.369 6.418 1.00 82.31 79 GLN A C 1
ATOM 625 O O . GLN A 1 79 ? -9.783 -9.478 7.184 1.00 82.31 79 GLN A O 1
ATOM 630 N N . ASN A 1 80 ? -8.287 -10.427 5.803 1.00 68.88 80 ASN A N 1
ATOM 631 C CA . ASN A 1 80 ? -8.653 -11.828 6.083 1.00 68.88 80 ASN A CA 1
ATOM 632 C C . ASN A 1 80 ? -10.164 -12.062 6.366 1.00 68.88 80 ASN A C 1
ATOM 634 O O . ASN A 1 80 ? -10.489 -12.855 7.253 1.00 68.88 80 ASN A O 1
ATOM 638 N N . LYS A 1 81 ? -11.058 -11.402 5.594 1.00 68.81 81 LYS A N 1
ATOM 639 C CA . LYS A 1 81 ? -12.548 -11.393 5.651 1.00 68.81 81 LYS A CA 1
ATOM 640 C C . LYS A 1 81 ? -13.260 -10.207 6.343 1.00 68.81 81 LYS A C 1
ATOM 642 O O . LYS A 1 81 ? -14.480 -10.265 6.463 1.00 68.81 81 LYS A O 1
ATOM 647 N N . VAL A 1 82 ? -12.572 -9.148 6.767 1.00 80.31 82 VAL A N 1
ATOM 648 C CA . VAL A 1 82 ? -13.199 -7.937 7.342 1.00 80.31 82 VAL A CA 1
ATOM 649 C C . VAL A 1 82 ? -12.780 -6.700 6.550 1.00 80.31 82 VAL A C 1
ATOM 651 O O . VAL A 1 82 ? -11.588 -6.493 6.336 1.00 80.31 82 VAL A O 1
ATOM 654 N N . GLU A 1 83 ? -13.748 -5.898 6.104 1.00 84.31 83 GLU A N 1
ATOM 655 C CA . GLU A 1 83 ? -13.486 -4.592 5.484 1.00 84.31 83 GLU A CA 1
ATOM 656 C C . GLU A 1 83 ? -12.933 -3.609 6.518 1.00 84.31 83 GLU A C 1
ATOM 658 O O . GLU A 1 83 ? -13.381 -3.580 7.666 1.00 84.31 83 GLU A O 1
ATOM 663 N N . ILE A 1 84 ? -11.955 -2.808 6.104 1.00 85.31 84 ILE A N 1
ATOM 664 C CA . ILE A 1 84 ? -11.350 -1.770 6.941 1.00 85.31 84 ILE A CA 1
ATOM 665 C C . ILE A 1 84 ? -11.602 -0.393 6.337 1.00 85.31 84 ILE A C 1
ATOM 667 O O . ILE A 1 84 ? -11.596 -0.210 5.121 1.00 85.31 84 ILE A O 1
ATOM 671 N N . GLU A 1 85 ? -11.840 0.579 7.209 1.00 84.56 85 GLU A N 1
ATOM 672 C CA . GLU A 1 85 ? -12.209 1.930 6.808 1.00 84.56 85 GLU A CA 1
ATOM 673 C C . GLU A 1 85 ? -10.974 2.744 6.403 1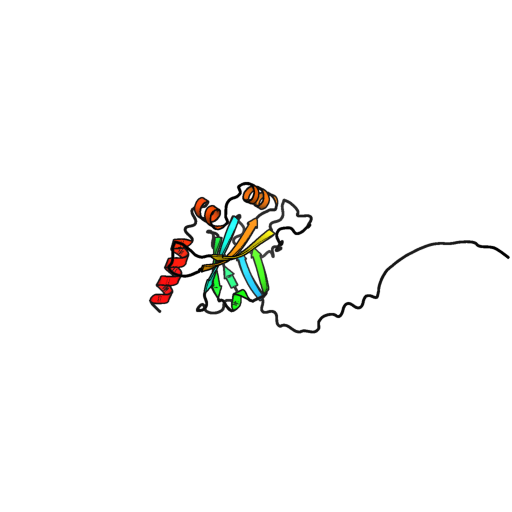.00 84.56 85 GLU A C 1
ATOM 675 O O . GLU A 1 85 ? -9.950 2.740 7.095 1.00 84.56 85 GLU A O 1
ATOM 680 N N . CYS A 1 86 ? -11.085 3.461 5.283 1.00 83.56 86 CYS A N 1
ATOM 681 C CA . CYS A 1 86 ? -10.077 4.411 4.829 1.00 83.56 86 CYS A CA 1
ATOM 682 C C . CYS A 1 86 ? -10.372 5.804 5.392 1.00 83.56 86 CYS A C 1
ATOM 684 O O . CYS A 1 86 ? -11.445 6.363 5.172 1.00 83.56 86 CYS A O 1
ATOM 686 N N . VAL A 1 87 ? -9.396 6.375 6.090 1.00 84.50 87 VAL A N 1
ATOM 687 C CA . VAL A 1 87 ? -9.476 7.668 6.761 1.00 84.50 87 VAL A CA 1
ATOM 688 C C . VAL A 1 87 ? -8.492 8.634 6.095 1.00 84.50 87 VAL A C 1
ATOM 690 O O . VAL A 1 87 ? -7.277 8.424 6.160 1.00 84.50 87 VAL A O 1
ATOM 693 N N . PRO A 1 88 ? -8.980 9.715 5.464 1.00 80.00 88 PRO A N 1
ATOM 694 C CA . PRO A 1 88 ? -8.113 10.778 4.972 1.00 80.00 88 PRO A CA 1
ATOM 695 C C . PRO A 1 88 ? -7.408 11.493 6.131 1.00 80.00 88 PRO A C 1
ATOM 697 O O . PRO A 1 88 ? -8.044 11.849 7.130 1.00 80.00 88 PRO A O 1
ATOM 700 N N . ILE A 1 89 ? -6.109 11.761 5.988 1.00 76.75 89 ILE A N 1
ATOM 701 C CA . ILE A 1 89 ? -5.359 12.539 6.983 1.00 76.75 89 ILE A CA 1
ATOM 702 C C . ILE A 1 89 ? -5.956 13.944 7.102 1.00 76.75 89 ILE A C 1
ATOM 704 O O . ILE A 1 89 ? -6.243 14.609 6.108 1.00 76.75 89 ILE A O 1
ATOM 708 N N . GLY A 1 90 ? -6.144 14.402 8.341 1.00 70.44 90 GLY A N 1
ATOM 709 C CA . GLY A 1 90 ? -6.743 15.705 8.642 1.00 70.44 90 GLY A CA 1
ATOM 710 C C . GLY A 1 90 ? -8.274 15.703 8.699 1.00 70.44 90 GLY A C 1
ATOM 711 O O . GLY A 1 90 ? -8.867 16.738 9.014 1.00 70.44 90 GLY A O 1
ATOM 712 N N . SER A 1 91 ? -8.927 14.560 8.454 1.00 75.12 91 SER A N 1
ATOM 713 C CA . SER A 1 91 ? -10.356 14.404 8.735 1.00 75.12 91 SER A CA 1
ATOM 714 C C . SER A 1 91 ? -10.640 14.543 10.237 1.00 75.12 91 SER A C 1
ATOM 716 O O . SER A 1 91 ? -9.906 14.024 11.076 1.00 75.12 91 SER A O 1
ATOM 718 N N . LYS A 1 92 ? -11.738 15.222 10.594 1.00 65.94 92 LYS A N 1
ATOM 719 C CA . LYS A 1 92 ? -12.221 15.352 11.982 1.00 65.94 92 LYS A CA 1
ATOM 720 C C . LYS A 1 92 ? -13.138 14.185 12.359 1.00 65.94 92 LYS A C 1
ATOM 722 O O . LYS A 1 92 ? -14.278 14.401 12.768 1.00 65.94 92 LYS A O 1
ATOM 727 N N . THR A 1 93 ? -12.672 12.959 12.157 1.00 73.56 93 THR A N 1
ATOM 728 C CA . THR A 1 93 ? -13.434 11.752 12.500 1.00 73.56 93 THR A CA 1
ATOM 729 C C . THR A 1 93 ? -13.119 11.332 13.935 1.00 73.56 93 THR A C 1
ATOM 731 O O . THR A 1 93 ? -11.964 11.382 14.351 1.00 73.56 93 THR A O 1
ATOM 734 N N . ASP A 1 94 ? -14.132 10.921 14.699 1.00 80.25 94 ASP A N 1
ATOM 735 C CA . ASP A 1 94 ? -13.934 10.346 16.034 1.00 80.25 94 ASP A CA 1
ATOM 736 C C . ASP A 1 94 ? -13.529 8.872 15.883 1.00 80.25 94 ASP A C 1
ATOM 738 O O . ASP A 1 94 ? -14.365 8.003 15.619 1.00 80.25 94 ASP A O 1
ATOM 742 N N . LEU A 1 95 ? -12.221 8.610 15.942 1.00 84.75 95 LEU A N 1
ATOM 743 C CA . LEU A 1 95 ? -11.650 7.287 15.706 1.00 84.75 95 LEU A CA 1
ATOM 744 C C . LEU A 1 95 ? -11.569 6.496 17.008 1.00 84.75 95 LEU A C 1
ATOM 746 O O . LEU A 1 95 ? -11.007 6.936 18.007 1.00 84.75 95 LEU A O 1
ATOM 750 N N . ARG A 1 96 ? -12.075 5.265 16.978 1.00 84.75 96 ARG A N 1
ATOM 751 C CA . ARG A 1 96 ? -11.910 4.316 18.084 1.00 84.75 96 ARG A CA 1
ATOM 752 C C . ARG A 1 96 ? -10.497 3.744 18.090 1.00 84.75 96 ARG A C 1
ATOM 754 O O . ARG A 1 96 ? -10.114 3.101 17.116 1.00 84.75 96 ARG A O 1
ATOM 761 N N . ASP A 1 97 ? -9.790 3.855 19.211 1.00 82.44 97 ASP A N 1
ATOM 762 C CA . ASP A 1 97 ? -8.394 3.402 19.335 1.00 82.44 97 ASP A CA 1
ATOM 763 C C . ASP A 1 97 ? -8.181 1.900 19.107 1.00 82.44 97 ASP A C 1
ATOM 765 O O . ASP A 1 97 ? -7.102 1.491 18.703 1.00 82.44 97 ASP A O 1
ATOM 769 N N . SER A 1 98 ? -9.184 1.053 19.351 1.00 82.06 98 SER A N 1
ATOM 770 C CA . SER A 1 98 ? -9.069 -0.398 19.135 1.00 82.06 98 SER A CA 1
ATOM 771 C C . SER A 1 98 ? -9.343 -0.841 17.697 1.00 82.06 98 SER A C 1
ATOM 773 O O . SER A 1 98 ? -9.110 -2.001 17.359 1.00 82.06 98 SER A O 1
ATOM 775 N N . HIS A 1 99 ? -9.897 0.044 16.867 1.00 87.38 99 HIS A N 1
ATOM 776 C CA . HIS A 1 99 ? -10.228 -0.275 15.483 1.00 87.38 99 HIS A CA 1
ATOM 777 C C . HIS A 1 99 ? -9.025 0.002 14.589 1.00 87.38 99 HIS A C 1
ATOM 779 O O . HIS A 1 99 ? -8.228 0.904 14.850 1.00 87.38 99 HIS A O 1
ATOM 785 N N . ARG A 1 100 ? -8.902 -0.803 13.537 1.00 88.25 100 ARG A N 1
ATOM 786 C CA . ARG A 1 100 ? -7.854 -0.662 12.531 1.00 88.25 100 ARG A CA 1
ATOM 787 C C . ARG A 1 100 ? -8.400 0.126 11.351 1.00 88.25 100 ARG A C 1
ATOM 789 O O . ARG A 1 100 ? -9.528 -0.115 10.928 1.00 88.25 100 ARG A O 1
ATOM 796 N N . TYR A 1 101 ? -7.576 1.016 10.825 1.00 89.44 101 TYR A N 1
ATOM 797 C CA . TYR A 1 101 ? -7.905 1.910 9.727 1.00 89.44 101 TYR A CA 1
ATOM 798 C C . TYR A 1 101 ? -6.780 1.911 8.698 1.00 89.44 101 TYR A C 1
ATOM 800 O O . TYR A 1 101 ? -5.644 1.513 8.981 1.00 89.44 101 TYR A O 1
ATOM 808 N N . ILE A 1 102 ? -7.117 2.403 7.513 1.00 88.62 102 ILE A N 1
ATOM 809 C CA . ILE A 1 102 ? -6.167 2.798 6.483 1.00 88.62 102 ILE A CA 1
ATOM 810 C C . ILE A 1 102 ? -6.059 4.316 6.510 1.00 88.62 102 ILE A C 1
ATOM 812 O O . ILE A 1 102 ? -7.011 5.006 6.166 1.00 88.62 102 ILE A O 1
ATOM 816 N N . PHE A 1 103 ? -4.907 4.846 6.898 1.00 85.81 103 PHE A N 1
ATOM 817 C CA . PHE A 1 103 ? -4.619 6.271 6.804 1.00 85.81 103 PHE A CA 1
ATOM 818 C C . PHE A 1 103 ? -3.949 6.533 5.461 1.00 85.81 103 PHE A C 1
ATOM 820 O O . PHE A 1 103 ? -2.819 6.098 5.225 1.00 85.81 103 PHE A O 1
ATOM 827 N N . GLN A 1 104 ? -4.657 7.213 4.562 1.00 83.62 104 GLN A N 1
ATOM 828 C CA . GLN A 1 104 ? -4.122 7.531 3.242 1.00 83.62 104 GLN A CA 1
ATOM 829 C C . GLN A 1 104 ? -3.045 8.610 3.378 1.00 83.62 104 GLN A C 1
ATOM 831 O O . GLN A 1 104 ? -3.359 9.737 3.760 1.00 83.62 104 GLN A O 1
ATOM 836 N N . LEU A 1 105 ? -1.793 8.259 3.069 1.00 79.00 105 LEU A N 1
ATOM 837 C CA . LEU A 1 105 ? -0.660 9.171 3.189 1.00 79.00 105 LEU A CA 1
ATOM 838 C C . LEU A 1 105 ? -0.563 10.024 1.922 1.00 79.00 105 LEU A C 1
ATOM 840 O O . LEU A 1 105 ? -0.839 11.219 1.983 1.00 79.00 105 LEU A O 1
ATOM 844 N N . THR A 1 106 ? -0.263 9.419 0.766 1.00 71.19 106 THR A N 1
ATOM 845 C CA . THR A 1 106 ? -0.122 10.139 -0.511 1.00 71.19 106 THR A CA 1
ATOM 846 C C . THR A 1 106 ? -0.189 9.224 -1.752 1.00 71.19 106 THR A C 1
ATOM 848 O O . THR A 1 106 ? -0.009 8.010 -1.671 1.00 71.19 106 THR A O 1
ATOM 851 N N . ASN A 1 107 ? -0.422 9.839 -2.924 1.00 60.38 107 ASN A N 1
ATOM 852 C CA . ASN A 1 107 ? -0.056 9.307 -4.244 1.00 60.38 107 ASN A CA 1
ATOM 853 C C . ASN A 1 107 ? 1.146 10.114 -4.733 1.00 60.38 107 ASN A C 1
ATOM 855 O O . ASN A 1 107 ? 0.974 11.266 -5.136 1.00 60.38 107 ASN A O 1
ATOM 859 N N . ASN A 1 108 ? 2.343 9.537 -4.690 1.00 64.12 108 ASN A N 1
ATOM 860 C CA . ASN A 1 108 ? 3.562 10.257 -5.035 1.00 64.12 108 ASN A CA 1
ATO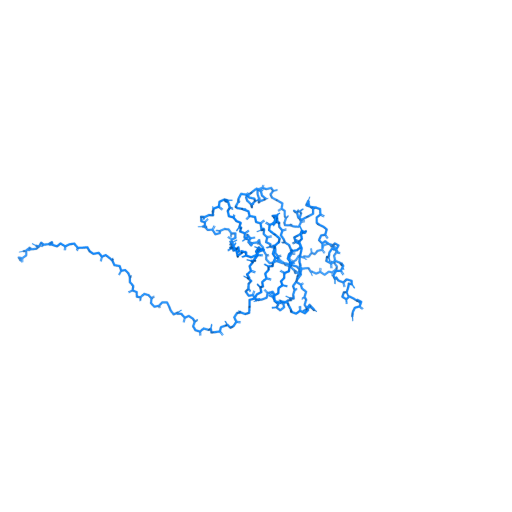M 861 C C . ASN A 1 108 ? 4.240 9.641 -6.256 1.00 64.12 108 ASN A C 1
ATOM 863 O O . ASN A 1 108 ? 4.378 8.424 -6.385 1.00 64.12 108 ASN A O 1
ATOM 867 N N . THR A 1 109 ? 4.737 10.516 -7.125 1.00 66.19 109 THR A N 1
ATOM 868 C CA . THR A 1 109 ? 5.837 10.181 -8.024 1.00 66.19 109 THR A CA 1
ATOM 869 C C . THR A 1 109 ? 7.122 10.499 -7.276 1.00 66.19 109 THR A C 1
ATOM 871 O O . THR A 1 109 ? 7.406 11.659 -6.978 1.00 66.19 109 THR A O 1
ATOM 874 N N . ILE A 1 110 ? 7.877 9.468 -6.922 1.00 70.06 110 ILE A N 1
ATOM 875 C CA . ILE A 1 110 ? 9.125 9.595 -6.186 1.00 70.06 110 ILE A CA 1
ATOM 876 C C . ILE A 1 110 ? 10.271 9.476 -7.182 1.00 70.06 110 ILE A C 1
ATOM 878 O O . ILE A 1 110 ? 10.478 8.418 -7.780 1.00 70.06 110 ILE A O 1
ATOM 882 N N . SER A 1 111 ? 11.045 10.553 -7.322 1.00 63.69 111 SER A N 1
ATOM 883 C CA . SER A 1 111 ? 12.351 10.474 -7.974 1.00 63.69 111 SER A CA 1
ATOM 884 C C . SER A 1 111 ? 13.261 9.639 -7.076 1.00 63.69 111 SER A C 1
ATOM 886 O O . SER A 1 111 ? 13.689 10.072 -6.001 1.00 63.69 111 SER A O 1
ATOM 888 N N . SER A 1 112 ? 13.454 8.380 -7.455 1.00 66.69 112 SER A N 1
ATOM 889 C CA . SER A 1 112 ? 14.197 7.423 -6.650 1.00 66.69 112 SER A CA 1
ATOM 890 C C . SER A 1 112 ? 15.678 7.487 -6.978 1.00 66.69 112 SER A C 1
ATOM 892 O O . SER A 1 112 ? 16.073 7.511 -8.136 1.00 66.69 112 SER A O 1
ATOM 894 N N . LYS A 1 113 ? 16.526 7.440 -5.948 1.00 65.50 113 LYS A N 1
ATOM 895 C CA . LYS A 1 113 ? 17.982 7.331 -6.131 1.00 65.50 113 LYS A CA 1
ATOM 896 C C . LYS A 1 113 ? 18.433 5.923 -6.523 1.00 65.50 113 LYS A C 1
ATOM 898 O O . LYS A 1 113 ? 19.610 5.739 -6.815 1.00 65.50 113 LYS A O 1
ATOM 903 N N . CYS A 1 114 ? 17.549 4.923 -6.462 1.00 72.38 114 CYS A N 1
ATOM 904 C CA . CYS A 1 114 ? 17.924 3.532 -6.710 1.00 72.38 114 CYS A CA 1
ATOM 905 C C . CYS A 1 114 ? 17.617 3.031 -8.125 1.00 72.38 114 CYS A C 1
ATOM 907 O O . CYS A 1 114 ? 18.065 1.936 -8.464 1.00 72.38 114 CYS A O 1
ATOM 909 N N . VAL A 1 115 ? 16.923 3.816 -8.953 1.00 72.00 115 VAL A N 1
ATOM 910 C CA . VAL A 1 115 ? 16.620 3.501 -10.356 1.00 72.00 115 VAL A CA 1
ATOM 911 C C . VAL A 1 115 ? 16.669 4.765 -11.210 1.00 72.00 115 VAL A C 1
ATOM 913 O O . VAL A 1 115 ? 16.357 5.846 -10.724 1.00 72.00 115 VAL A O 1
ATOM 916 N N . ASP A 1 116 ? 17.013 4.625 -12.490 1.00 74.06 116 ASP A N 1
ATOM 917 C CA . ASP A 1 116 ? 17.162 5.750 -13.433 1.00 74.06 116 ASP A CA 1
ATOM 918 C C . ASP A 1 116 ? 15.816 6.272 -13.982 1.00 74.06 116 ASP A C 1
ATOM 920 O O . ASP A 1 116 ? 15.746 6.843 -15.070 1.00 74.06 116 ASP A O 1
ATOM 924 N N . SER A 1 117 ? 14.724 6.039 -13.257 1.00 73.62 117 SER A N 1
ATOM 925 C CA . SER A 1 117 ? 13.371 6.430 -13.643 1.00 73.62 117 SER A CA 1
ATOM 926 C C . SER A 1 117 ? 12.561 6.827 -12.419 1.00 73.62 117 SER A C 1
ATOM 928 O O . SER A 1 117 ? 12.768 6.296 -11.327 1.00 73.62 117 SER A O 1
ATOM 930 N N . ASP A 1 118 ? 11.573 7.689 -12.615 1.00 80.94 118 ASP A N 1
ATOM 931 C CA . ASP A 1 118 ? 10.619 8.006 -11.561 1.00 80.94 118 ASP A CA 1
ATOM 932 C C . ASP A 1 118 ? 9.796 6.771 -11.163 1.00 80.94 118 ASP A C 1
ATOM 934 O O . ASP A 1 118 ? 9.437 5.938 -11.998 1.00 80.94 118 ASP A O 1
ATOM 938 N N . ILE A 1 119 ? 9.499 6.658 -9.868 1.00 82.06 119 ILE A N 1
ATOM 939 C CA . ILE A 1 119 ? 8.677 5.590 -9.302 1.00 82.06 119 ILE A CA 1
ATOM 940 C C . ILE A 1 119 ? 7.315 6.168 -8.943 1.00 82.06 119 ILE A C 1
ATOM 942 O O . ILE A 1 119 ? 7.214 7.035 -8.078 1.00 82.06 119 ILE A O 1
ATOM 946 N N . LYS A 1 120 ? 6.254 5.658 -9.563 1.00 85.75 120 LYS A N 1
ATOM 947 C CA . LYS A 1 120 ? 4.878 5.949 -9.149 1.00 85.75 120 LYS A CA 1
ATOM 948 C C . LYS A 1 120 ? 4.493 5.002 -8.008 1.00 85.75 120 LYS A C 1
ATOM 950 O O . LYS A 1 120 ? 4.591 3.782 -8.158 1.00 85.75 120 LYS A O 1
ATOM 955 N N . VAL A 1 121 ? 4.062 5.546 -6.872 1.00 85.50 121 VAL A N 1
ATOM 956 C CA . VAL A 1 121 ? 3.701 4.754 -5.690 1.00 85.50 121 VAL A CA 1
ATOM 957 C C . VAL A 1 121 ? 2.520 5.360 -4.938 1.00 85.50 121 VAL A C 1
ATOM 959 O O . VAL A 1 121 ? 2.397 6.579 -4.798 1.00 85.50 121 VAL A O 1
ATOM 962 N N . ILE A 1 122 ? 1.660 4.483 -4.432 1.00 85.38 122 ILE A N 1
ATOM 963 C CA . ILE A 1 122 ? 0.607 4.818 -3.473 1.00 85.38 122 ILE A CA 1
ATOM 964 C C . ILE A 1 122 ? 1.073 4.366 -2.097 1.00 85.38 122 ILE A C 1
ATOM 966 O O . ILE A 1 122 ? 1.472 3.209 -1.931 1.00 85.38 122 ILE A O 1
ATOM 970 N N . THR A 1 123 ? 1.010 5.260 -1.115 1.00 85.88 123 THR A N 1
ATOM 971 C CA . THR A 1 123 ? 1.369 4.950 0.268 1.00 85.88 123 THR A CA 1
ATOM 972 C C . THR A 1 123 ? 0.175 5.108 1.196 1.00 85.88 123 THR A C 1
ATOM 974 O O . THR A 1 123 ? -0.624 6.047 1.124 1.00 85.88 123 THR A O 1
ATOM 977 N N . PHE A 1 124 ? 0.058 4.160 2.113 1.00 87.75 124 PHE A N 1
ATOM 978 C CA . PHE A 1 124 ? -0.924 4.191 3.185 1.00 87.75 124 PHE A CA 1
ATOM 979 C C . PHE A 1 124 ? -0.314 3.626 4.456 1.00 87.75 124 PHE A C 1
ATOM 981 O O . PHE A 1 124 ? 0.578 2.786 4.402 1.00 87.75 124 PHE A O 1
ATOM 988 N N . PHE A 1 125 ? -0.809 4.072 5.603 1.00 89.88 125 PHE A N 1
ATOM 989 C CA . PHE A 1 125 ? -0.501 3.460 6.885 1.00 89.88 125 PHE A CA 1
ATOM 990 C C . PHE A 1 125 ? -1.672 2.587 7.327 1.00 89.88 125 PHE A C 1
ATOM 992 O O . PHE A 1 125 ? -2.818 3.033 7.330 1.00 89.88 125 PHE A O 1
ATOM 999 N N . ILE A 1 126 ? -1.386 1.354 7.728 1.00 91.00 126 ILE A N 1
ATOM 1000 C CA . ILE A 1 126 ? -2.368 0.415 8.269 1.00 91.00 126 ILE A CA 1
ATOM 1001 C C . ILE A 1 126 ? -2.116 0.258 9.754 1.00 91.00 126 ILE A C 1
ATOM 1003 O O . ILE A 1 126 ? -1.035 -0.165 10.155 1.00 91.00 126 ILE A O 1
ATOM 1007 N N . GLY A 1 127 ? -3.118 0.520 10.581 1.00 91.56 127 GLY A N 1
ATOM 1008 C CA . GLY A 1 127 ? -2.982 0.311 12.016 1.00 91.56 127 GLY A CA 1
ATOM 1009 C C . GLY A 1 127 ? -4.135 0.891 12.803 1.00 91.56 127 GLY A C 1
ATOM 1010 O O . GLY A 1 127 ? -5.147 1.313 12.245 1.00 91.56 127 GLY A O 1
ATOM 1011 N N . THR A 1 128 ? -3.991 0.890 14.120 1.00 92.00 128 THR A N 1
ATOM 1012 C CA . THR A 1 128 ? -4.897 1.635 14.989 1.00 92.00 128 THR A CA 1
ATOM 1013 C C . THR A 1 128 ? -4.607 3.133 14.939 1.00 92.00 128 THR A C 1
ATOM 1015 O O . THR A 1 128 ? -3.552 3.567 14.473 1.00 92.00 128 THR A O 1
ATOM 1018 N N . ASN A 1 129 ? -5.532 3.937 15.468 1.00 90.25 129 ASN A N 1
ATOM 1019 C CA . ASN A 1 129 ? -5.308 5.371 15.663 1.00 90.25 129 ASN A CA 1
ATOM 1020 C C . ASN A 1 129 ? -4.048 5.643 16.502 1.00 90.25 129 ASN A C 1
ATOM 1022 O O . ASN A 1 129 ? -3.240 6.503 16.162 1.00 90.25 129 ASN A O 1
ATOM 1026 N N . LYS A 1 130 ? -3.836 4.855 17.561 1.00 91.12 130 LYS A N 1
ATOM 1027 C CA . LYS A 1 130 ? -2.641 4.957 18.400 1.00 91.12 130 LYS A CA 1
ATOM 1028 C C . LYS A 1 130 ? -1.362 4.666 17.608 1.00 91.12 130 LYS A C 1
ATOM 1030 O O . LYS A 1 130 ? -0.431 5.463 17.685 1.00 91.12 130 LYS A O 1
ATOM 1035 N N . ASP A 1 131 ? -1.338 3.580 16.833 1.00 91.56 131 ASP A N 1
ATOM 1036 C CA . ASP A 1 131 ? -0.164 3.202 16.030 1.00 91.56 131 ASP A CA 1
ATOM 1037 C C . ASP A 1 131 ? 0.202 4.310 15.030 1.00 91.56 131 ASP A C 1
ATOM 1039 O O . ASP A 1 131 ? 1.371 4.660 14.872 1.00 91.56 131 ASP A O 1
ATOM 1043 N N . PHE A 1 132 ? -0.810 4.895 14.381 1.00 90.12 132 PHE A N 1
ATOM 1044 C CA . PHE A 1 132 ? -0.621 5.985 13.427 1.00 90.12 132 PHE A CA 1
ATOM 1045 C C . PHE A 1 132 ? -0.078 7.252 14.098 1.00 90.12 132 PHE A C 1
ATOM 1047 O O . PHE A 1 132 ? 0.851 7.880 13.587 1.00 90.12 132 PHE A O 1
ATOM 1054 N N . LEU A 1 133 ? -0.618 7.625 15.262 1.00 89.31 133 LEU A N 1
ATOM 1055 C CA . LEU A 1 133 ? -0.134 8.777 16.022 1.00 89.31 133 LEU A CA 1
ATOM 1056 C C . LEU A 1 133 ? 1.315 8.577 16.480 1.00 89.31 133 LEU A C 1
ATOM 1058 O O . LEU A 1 133 ? 2.128 9.485 16.323 1.00 89.31 133 LEU A O 1
ATOM 1062 N N . GLU A 1 134 ? 1.660 7.399 17.000 1.00 90.06 134 GLU A N 1
ATOM 1063 C CA . GLU A 1 134 ? 3.038 7.067 17.376 1.00 90.06 134 GLU A CA 1
ATOM 1064 C C . GLU A 1 134 ? 3.987 7.173 16.178 1.00 90.06 134 GLU A C 1
ATOM 1066 O O . GLU A 1 134 ? 4.997 7.870 16.266 1.00 90.06 134 GLU A O 1
ATOM 1071 N N . TRP A 1 135 ? 3.628 6.572 15.041 1.00 89.12 135 TRP A N 1
ATOM 1072 C CA . TRP A 1 135 ? 4.399 6.667 13.801 1.00 89.12 135 TRP A CA 1
ATOM 1073 C C . TRP A 1 135 ? 4.590 8.119 13.336 1.00 89.12 135 TRP A C 1
ATOM 1075 O O . TRP A 1 135 ? 5.720 8.553 13.105 1.00 89.12 135 TRP A O 1
ATOM 1085 N N . SER A 1 136 ? 3.498 8.885 13.249 1.00 86.75 136 SER A N 1
ATOM 1086 C CA . SER A 1 136 ? 3.517 10.262 12.739 1.00 86.75 136 SER A CA 1
ATOM 1087 C C . SER A 1 136 ? 4.363 11.199 13.608 1.00 86.75 136 SER A C 1
ATOM 1089 O O . SER A 1 136 ? 5.106 12.029 13.085 1.00 86.75 136 SER A O 1
ATOM 1091 N N . ASN A 1 137 ? 4.338 11.021 14.933 1.00 87.62 137 ASN A N 1
ATOM 1092 C CA . ASN A 1 137 ? 5.122 11.824 15.873 1.00 87.62 137 ASN A CA 1
ATOM 1093 C C . ASN A 1 137 ? 6.631 11.576 15.769 1.00 87.62 137 ASN A C 1
ATOM 1095 O O . ASN A 1 137 ? 7.423 12.442 16.142 1.00 87.62 137 ASN A O 1
ATOM 1099 N N . MET A 1 138 ? 7.049 10.412 15.265 1.00 85.06 138 MET A N 1
ATOM 1100 C CA . MET A 1 138 ? 8.466 10.122 15.043 1.00 85.06 138 MET A CA 1
ATOM 1101 C C . MET A 1 138 ? 9.043 10.867 13.827 1.00 85.06 138 MET A C 1
ATOM 1103 O O . MET A 1 138 ? 10.244 10.762 13.596 1.00 85.06 138 MET A O 1
ATOM 1107 N N . ASN A 1 139 ? 8.231 11.625 13.069 1.00 70.31 139 ASN A N 1
ATOM 1108 C CA . ASN A 1 139 ? 8.620 12.346 11.845 1.00 70.31 139 ASN A CA 1
ATOM 1109 C C . ASN A 1 139 ? 9.372 11.475 10.825 1.00 70.31 139 ASN A C 1
ATOM 1111 O O . ASN A 1 139 ? 10.189 11.980 10.056 1.00 70.31 139 ASN A O 1
ATOM 1115 N N . LYS A 1 140 ? 9.112 10.165 10.817 1.00 69.62 140 LYS A N 1
ATOM 1116 C CA . LYS A 1 140 ? 9.725 9.255 9.852 1.00 69.62 140 LYS A CA 1
ATOM 1117 C C . LYS A 1 140 ? 9.049 9.451 8.502 1.00 69.62 140 LYS A C 1
ATOM 1119 O O . LYS A 1 140 ? 7.829 9.328 8.408 1.00 69.62 140 LYS A O 1
ATOM 1124 N N . GLY A 1 141 ? 9.827 9.739 7.459 1.00 73.75 141 GLY A N 1
ATOM 1125 C CA . GLY A 1 141 ? 9.302 9.697 6.092 1.00 73.75 141 GLY A CA 1
ATOM 1126 C C . GLY A 1 141 ? 8.798 8.290 5.747 1.00 73.75 141 GLY A C 1
ATOM 1127 O O . GLY A 1 141 ? 9.276 7.306 6.312 1.00 73.75 141 GLY A O 1
ATOM 1128 N N . GLU A 1 142 ? 7.855 8.161 4.806 1.00 76.44 142 GLU A N 1
ATOM 1129 C CA . GLU A 1 142 ? 7.237 6.863 4.467 1.00 76.44 142 GLU A CA 1
ATOM 1130 C C . GLU A 1 142 ? 8.280 5.799 4.079 1.00 76.44 142 GLU A C 1
ATOM 1132 O O . GLU A 1 142 ? 8.240 4.669 4.563 1.00 76.44 142 GLU A O 1
ATOM 1137 N N . LEU A 1 143 ? 9.254 6.180 3.244 1.00 72.62 143 LEU A N 1
ATOM 1138 C CA . LEU A 1 143 ? 10.319 5.289 2.766 1.00 72.62 143 LEU A CA 1
ATOM 1139 C C . LEU A 1 143 ? 11.392 4.998 3.822 1.00 72.62 143 LEU A C 1
ATOM 1141 O O . LEU A 1 143 ? 11.961 3.904 3.853 1.00 72.62 143 LEU A O 1
ATOM 1145 N N . GLU A 1 144 ? 11.682 5.977 4.678 1.00 76.31 144 GLU A N 1
ATOM 1146 C CA . GLU A 1 144 ? 12.604 5.806 5.803 1.00 76.31 144 GLU A CA 1
ATOM 1147 C C . GLU A 1 144 ? 12.022 4.805 6.803 1.00 76.31 144 GLU A C 1
ATOM 1149 O O . GLU A 1 144 ? 12.718 3.898 7.248 1.00 76.31 144 GLU A O 1
ATOM 1154 N N . TYR A 1 145 ? 10.714 4.885 7.058 1.00 80.44 145 TYR A N 1
ATOM 1155 C CA . TYR A 1 145 ? 10.022 3.930 7.911 1.00 80.44 145 TYR A CA 1
ATOM 1156 C C . TYR A 1 145 ? 10.072 2.496 7.368 1.00 80.44 145 TYR A C 1
ATOM 1158 O O . TYR A 1 145 ? 10.358 1.575 8.130 1.00 80.44 145 TYR A O 1
ATOM 1166 N N . LEU A 1 146 ? 9.835 2.292 6.065 1.00 78.62 146 LEU A N 1
ATOM 1167 C CA . LEU A 1 146 ? 9.983 0.965 5.447 1.00 78.62 146 LEU A CA 1
ATOM 1168 C C . LEU A 1 146 ? 11.411 0.427 5.637 1.00 78.62 146 LEU A C 1
ATOM 1170 O O . LEU A 1 146 ? 11.599 -0.717 6.049 1.00 78.62 146 LEU A O 1
ATOM 1174 N N . SER A 1 147 ? 12.413 1.278 5.415 1.00 74.50 147 SER A N 1
ATOM 1175 C CA . SER A 1 147 ? 13.825 0.907 5.567 1.00 74.50 147 SER A CA 1
ATOM 1176 C C . SER A 1 147 ? 14.167 0.519 7.015 1.00 74.50 147 SER A C 1
ATOM 1178 O O . SER A 1 147 ? 14.835 -0.489 7.239 1.00 74.50 147 SER A O 1
ATOM 1180 N N . ASP A 1 148 ? 13.652 1.257 8.002 1.00 80.38 148 ASP A N 1
ATOM 1181 C CA . ASP A 1 148 ? 13.823 0.963 9.433 1.00 80.38 148 ASP A CA 1
ATOM 1182 C C . ASP A 1 148 ? 13.184 -0.366 9.862 1.00 80.38 148 ASP A C 1
ATOM 1184 O O . ASP A 1 148 ? 13.661 -1.017 10.792 1.00 80.38 148 ASP A O 1
ATOM 1188 N N . LEU A 1 149 ? 12.110 -0.781 9.187 1.00 74.56 149 LEU A N 1
ATOM 1189 C CA . LEU A 1 149 ? 11.480 -2.088 9.380 1.00 74.56 149 LEU A CA 1
ATOM 1190 C C . LEU A 1 149 ? 12.226 -3.228 8.663 1.00 74.56 149 LEU A C 1
ATOM 1192 O O . LEU A 1 149 ? 11.779 -4.374 8.704 1.00 74.56 149 LEU A O 1
ATOM 1196 N N . GLY A 1 150 ? 13.360 -2.937 8.019 1.00 78.56 150 GLY A N 1
ATOM 1197 C CA . GLY A 1 150 ? 14.144 -3.910 7.261 1.00 78.56 150 GLY A CA 1
ATOM 1198 C C . GLY A 1 150 ? 13.527 -4.278 5.910 1.00 78.56 150 GLY A C 1
ATOM 1199 O O . GLY A 1 150 ? 13.904 -5.293 5.327 1.00 78.56 150 GLY A O 1
ATOM 1200 N N . ILE A 1 151 ? 12.579 -3.480 5.413 1.00 81.25 151 ILE A N 1
ATOM 1201 C CA . ILE A 1 151 ? 11.929 -3.695 4.121 1.00 81.25 151 ILE A CA 1
ATOM 1202 C C . ILE A 1 151 ? 12.789 -3.049 3.032 1.00 81.25 151 ILE A C 1
ATOM 1204 O O . ILE A 1 151 ? 12.856 -1.823 2.910 1.00 81.25 151 ILE A O 1
ATOM 1208 N N . ASP A 1 152 ? 13.428 -3.877 2.206 1.00 82.75 152 ASP A N 1
ATOM 1209 C CA . ASP A 1 152 ? 14.222 -3.415 1.063 1.00 82.75 152 ASP A CA 1
ATOM 1210 C C . ASP A 1 152 ? 13.349 -3.215 -0.183 1.00 82.75 152 ASP A C 1
ATOM 1212 O O . ASP A 1 152 ? 13.325 -4.002 -1.135 1.00 82.75 152 ASP A O 1
ATOM 1216 N N . TRP A 1 153 ? 12.612 -2.111 -0.165 1.00 83.44 153 TRP A N 1
ATOM 1217 C CA . TRP A 1 153 ? 11.712 -1.728 -1.245 1.00 83.44 153 TRP A CA 1
ATOM 1218 C C . TRP A 1 153 ? 12.441 -1.437 -2.570 1.00 83.44 153 TRP A C 1
ATOM 1220 O O . TRP A 1 153 ? 11.867 -1.634 -3.643 1.00 83.44 153 TRP A O 1
ATOM 1230 N N . CYS A 1 154 ? 13.708 -1.003 -2.523 1.00 80.69 154 CYS A N 1
ATOM 1231 C CA . CYS A 1 154 ? 14.508 -0.749 -3.723 1.00 80.69 154 CYS A CA 1
ATOM 1232 C C . CYS A 1 154 ? 14.871 -2.052 -4.434 1.00 80.69 154 CYS A C 1
ATOM 1234 O O . CYS A 1 154 ? 14.766 -2.122 -5.661 1.00 80.69 154 CYS A O 1
ATOM 1236 N N . SER A 1 155 ? 15.279 -3.082 -3.688 1.00 84.50 155 SER A N 1
ATOM 1237 C CA . SER A 1 155 ? 15.525 -4.406 -4.265 1.00 84.50 155 SER A CA 1
ATOM 1238 C C . SER A 1 155 ? 14.250 -4.999 -4.855 1.00 84.50 155 SER A C 1
ATOM 1240 O O . SER A 1 155 ? 14.283 -5.470 -5.990 1.00 84.50 155 SER A O 1
ATOM 1242 N N . TYR A 1 156 ? 13.113 -4.868 -4.162 1.00 86.62 156 TYR A N 1
ATOM 1243 C CA . TYR A 1 156 ? 11.812 -5.300 -4.683 1.00 86.62 156 TYR A CA 1
ATOM 1244 C C . TYR A 1 156 ? 11.465 -4.625 -6.021 1.00 86.62 156 TYR A C 1
ATOM 1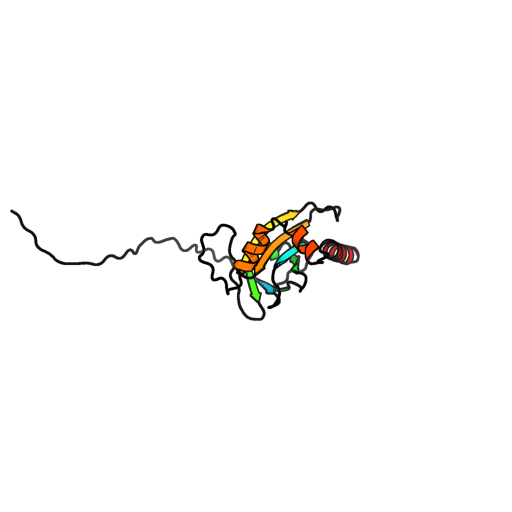246 O O . TYR A 1 156 ? 11.109 -5.287 -6.996 1.00 86.62 156 TYR A O 1
ATOM 1254 N N . TYR A 1 157 ? 11.620 -3.300 -6.103 1.00 84.62 157 TYR A N 1
ATOM 1255 C CA . TYR A 1 157 ? 11.335 -2.556 -7.331 1.00 84.62 157 TYR A CA 1
ATOM 1256 C C . TYR A 1 157 ? 12.275 -2.947 -8.488 1.00 84.62 157 TYR A C 1
ATOM 1258 O O . TYR A 1 157 ? 11.830 -3.085 -9.631 1.00 84.62 157 TYR A O 1
ATOM 1266 N N . LYS A 1 158 ? 13.569 -3.159 -8.205 1.00 84.38 158 LYS A N 1
ATOM 1267 C CA . LYS A 1 158 ? 14.557 -3.617 -9.198 1.00 84.38 158 LYS A CA 1
ATOM 1268 C C . LYS A 1 158 ? 14.257 -5.015 -9.716 1.00 84.38 158 LYS A C 1
ATOM 1270 O O . LYS A 1 158 ? 14.290 -5.218 -10.924 1.00 84.38 158 LYS A O 1
ATOM 1275 N N . GLU A 1 159 ? 13.918 -5.950 -8.835 1.00 84.25 159 GLU A N 1
ATOM 1276 C CA . GLU A 1 159 ? 13.546 -7.309 -9.229 1.00 84.25 159 GLU A CA 1
ATOM 1277 C C . GLU A 1 159 ? 12.360 -7.287 -10.202 1.00 84.25 159 GLU A C 1
ATOM 1279 O O . GLU A 1 159 ? 12.408 -7.911 -11.262 1.00 84.25 159 GLU A O 1
ATOM 1284 N N . LEU A 1 160 ? 11.332 -6.483 -9.908 1.00 81.62 160 LEU A N 1
ATOM 1285 C CA . LEU A 1 160 ? 10.195 -6.311 -10.811 1.00 81.62 160 LEU A CA 1
ATOM 1286 C C . LEU A 1 160 ? 10.585 -5.679 -12.154 1.00 81.62 160 LEU A C 1
ATOM 1288 O O . LEU A 1 160 ? 10.006 -6.030 -13.179 1.00 81.62 160 LEU A O 1
ATOM 1292 N N . LEU A 1 161 ? 11.541 -4.745 -12.196 1.00 80.25 161 LEU A N 1
ATOM 1293 C CA . LEU A 1 161 ? 12.080 -4.212 -13.457 1.00 80.25 161 LEU A CA 1
ATOM 1294 C C . LEU A 1 161 ? 12.849 -5.268 -14.259 1.00 80.25 161 LEU A C 1
ATOM 1296 O O . LEU A 1 161 ? 12.669 -5.365 -15.472 1.00 80.25 161 LEU A O 1
ATOM 1300 N N . ASP A 1 162 ? 13.700 -6.053 -13.606 1.00 78.06 162 ASP A N 1
ATOM 1301 C CA . ASP A 1 162 ? 14.552 -7.028 -14.286 1.00 78.06 162 ASP A CA 1
ATOM 1302 C C . ASP A 1 162 ? 13.738 -8.206 -14.829 1.00 78.06 162 ASP A C 1
ATOM 1304 O O . ASP A 1 162 ? 13.936 -8.605 -15.977 1.00 78.06 162 ASP A O 1
ATOM 1308 N N . VAL A 1 163 ? 12.739 -8.691 -14.081 1.00 72.25 163 VAL A N 1
ATOM 1309 C CA . VAL A 1 163 ? 11.770 -9.686 -14.578 1.00 72.25 163 VAL A CA 1
ATOM 1310 C C . VAL A 1 163 ? 11.055 -9.191 -15.840 1.00 72.25 163 VAL A C 1
ATOM 1312 O O . VAL A 1 163 ? 10.729 -9.994 -16.716 1.00 72.25 163 VAL A O 1
ATOM 1315 N N . ARG A 1 164 ? 10.831 -7.878 -15.961 1.00 66.44 164 ARG A N 1
ATOM 1316 C CA . ARG A 1 164 ? 10.201 -7.271 -17.141 1.00 66.44 164 ARG A CA 1
ATOM 1317 C C . ARG A 1 164 ? 11.139 -7.139 -18.331 1.00 66.44 164 ARG A C 1
ATOM 1319 O O . ARG A 1 164 ? 10.702 -7.363 -19.447 1.00 66.44 164 ARG A O 1
ATOM 1326 N N . ARG A 1 165 ? 12.425 -6.843 -18.123 1.00 62.53 165 ARG A N 1
ATOM 1327 C CA . ARG A 1 165 ? 13.415 -6.754 -19.219 1.00 62.53 165 ARG A CA 1
ATOM 1328 C C . ARG A 1 165 ? 13.678 -8.087 -19.926 1.00 62.53 165 ARG A C 1
ATOM 1330 O O . ARG A 1 165 ? 14.230 -8.087 -21.022 1.00 62.53 165 ARG A O 1
ATOM 1337 N N . VAL A 1 166 ? 13.349 -9.205 -19.281 1.00 59.50 166 VAL A N 1
ATOM 1338 C CA . VAL A 1 166 ? 13.596 -10.565 -19.789 1.00 59.50 166 VAL A CA 1
ATOM 1339 C C . VAL A 1 166 ? 12.383 -11.140 -20.548 1.00 59.50 166 VAL A C 1
ATOM 1341 O O . VAL A 1 166 ? 12.521 -12.173 -21.202 1.00 59.50 166 VAL A O 1
ATOM 1344 N N . LYS A 1 167 ? 11.212 -10.491 -20.489 1.00 50.31 167 LYS A N 1
ATOM 1345 C CA . LYS A 1 167 ? 9.999 -10.872 -21.236 1.00 50.31 167 LYS A CA 1
ATOM 1346 C C . LYS A 1 167 ? 9.847 -10.061 -22.518 1.00 50.31 167 LYS A C 1
ATOM 1348 O O . LYS A 1 167 ? 9.297 -10.644 -23.477 1.00 50.31 167 LYS A O 1
#